Protein AF-A0AAJ0DPK0-F1 (afdb_monomer)

Foldseek 3Di:
DDDAADELEPQDDPDPVVCLPVCCVVCVLHAYEYDDDDLVVRLVSCVVPLVVVLPDDDPPDDDPCNVVSVVCCCSQANVDCVVRVVVSVVVSVVVNVVSPDPSHDHDPDPQVPRVDDDPPVVVVVVVVVVVVVVVVVVVVVVVVVPDD

Nearest PDB structures (foldseek):
  8y9p-assembly1_A  TM=7.693E-01  e=3.584E-02  Micromonospora sp.

Structure (mmCIF, N/CA/C/O backbone):
data_AF-A0AAJ0DPK0-F1
#
_entry.id   AF-A0AAJ0DPK0-F1
#
loop_
_atom_site.group_PDB
_atom_site.id
_atom_site.type_symbol
_atom_site.label_atom_id
_atom_site.label_alt_id
_atom_site.label_comp_id
_atom_site.label_asym_id
_atom_site.label_entity_id
_atom_site.label_seq_id
_atom_site.pdbx_PDB_ins_code
_atom_site.Cartn_x
_atom_site.Cartn_y
_atom_site.Cartn_z
_atom_site.occupancy
_atom_site.B_iso_or_equiv
_atom_site.auth_seq_id
_atom_site.auth_comp_id
_atom_site.auth_asym_id
_atom_site.auth_atom_id
_atom_site.pdbx_PDB_model_num
ATOM 1 N N . MET A 1 1 ? -10.881 -11.382 26.969 1.00 34.94 1 MET A N 1
ATOM 2 C CA . MET A 1 1 ? -9.657 -10.917 26.279 1.00 34.94 1 MET A CA 1
ATOM 3 C C . MET A 1 1 ? -10.018 -10.596 24.836 1.00 34.94 1 MET A C 1
ATOM 5 O O . MET A 1 1 ? -10.402 -11.505 24.111 1.00 34.94 1 MET A O 1
ATOM 9 N N . GLY A 1 2 ? -10.009 -9.319 24.444 1.00 45.06 2 GLY A N 1
ATOM 10 C CA . GLY A 1 2 ? -10.288 -8.911 23.062 1.00 45.06 2 GLY A CA 1
ATOM 11 C C . GLY A 1 2 ? -9.065 -9.148 22.175 1.00 45.06 2 GLY A C 1
ATOM 12 O O . GLY A 1 2 ? -7.944 -8.881 22.602 1.00 45.06 2 GLY A O 1
ATOM 13 N N . ARG A 1 3 ? -9.262 -9.683 20.966 1.00 49.16 3 ARG A N 1
ATOM 14 C CA . ARG A 1 3 ? -8.175 -9.846 19.990 1.00 49.16 3 ARG A CA 1
ATOM 15 C C . ARG A 1 3 ? -7.711 -8.460 19.508 1.00 49.16 3 ARG A C 1
ATOM 17 O O . ARG A 1 3 ? -8.562 -7.590 19.318 1.00 49.16 3 ARG A O 1
ATOM 24 N N . PRO A 1 4 ? -6.400 -8.232 19.322 1.00 50.81 4 PRO A N 1
ATOM 25 C CA . PRO A 1 4 ? -5.898 -6.946 18.851 1.00 50.81 4 PRO A CA 1
ATOM 26 C C . PRO A 1 4 ? -6.395 -6.651 17.422 1.00 50.81 4 PRO A C 1
ATOM 28 O O . PRO A 1 4 ? -6.558 -7.583 16.631 1.00 50.81 4 PRO A O 1
ATOM 31 N N . PRO A 1 5 ? -6.639 -5.374 17.074 1.00 55.91 5 PRO A N 1
ATOM 32 C CA . PRO A 1 5 ? -7.093 -4.994 15.743 1.00 55.91 5 PRO A CA 1
ATOM 33 C C . PRO A 1 5 ? -6.039 -5.269 14.673 1.00 55.91 5 PRO A C 1
ATOM 35 O O . PRO A 1 5 ? -4.833 -5.194 14.919 1.00 55.91 5 PRO A O 1
ATOM 38 N N . LEU A 1 6 ? -6.511 -5.541 13.458 1.00 54.94 6 LEU A N 1
ATOM 39 C CA . LEU A 1 6 ? -5.661 -5.746 12.297 1.00 54.94 6 LEU A CA 1
ATOM 40 C C . LEU A 1 6 ? -5.327 -4.388 11.701 1.00 54.94 6 LEU A C 1
ATOM 42 O O . LEU A 1 6 ? -6.154 -3.691 11.110 1.00 54.94 6 LEU A O 1
ATOM 46 N N . LEU A 1 7 ? -4.070 -4.005 11.882 1.00 52.59 7 LEU A N 1
ATOM 47 C CA . LEU A 1 7 ? -3.533 -2.785 11.317 1.00 52.59 7 LEU A CA 1
ATOM 48 C C . LEU A 1 7 ? -3.193 -3.004 9.837 1.00 52.59 7 LEU A C 1
ATOM 50 O O . LEU A 1 7 ? -2.117 -3.505 9.508 1.00 52.59 7 LEU A O 1
ATOM 54 N N . VAL A 1 8 ? -4.081 -2.571 8.941 1.00 50.41 8 VAL A N 1
ATOM 55 C CA . VAL A 1 8 ? -3.818 -2.519 7.495 1.00 50.41 8 VAL A CA 1
ATOM 56 C C . VAL A 1 8 ? -3.181 -1.171 7.162 1.00 50.41 8 VAL A C 1
ATOM 58 O O . VAL A 1 8 ? -3.810 -0.199 6.751 1.00 50.41 8 VAL A O 1
ATOM 61 N N . ARG A 1 9 ? -1.874 -1.077 7.397 1.00 46.81 9 ARG A N 1
ATOM 62 C CA . ARG A 1 9 ? -1.130 0.161 7.162 1.00 46.81 9 ARG A CA 1
ATOM 63 C C . ARG A 1 9 ? -0.719 0.264 5.691 1.00 46.81 9 ARG A C 1
ATOM 65 O O . ARG A 1 9 ? 0.302 -0.295 5.301 1.00 46.81 9 ARG A O 1
ATOM 72 N N . SER A 1 10 ? -1.442 1.069 4.911 1.00 45.34 10 SER A N 1
ATOM 73 C CA . SER A 1 10 ? -1.076 1.436 3.524 1.00 45.34 10 SER A CA 1
ATOM 74 C C . SER A 1 10 ? 0.305 2.107 3.422 1.00 45.34 10 SER A C 1
ATOM 76 O O . SER A 1 10 ? 0.914 2.171 2.350 1.00 45.34 10 SER A O 1
ATOM 78 N N . SER A 1 11 ? 0.808 2.616 4.553 1.00 45.06 11 SER A N 1
ATOM 79 C CA . SER A 1 11 ? 1.974 3.480 4.583 1.00 45.06 11 SER A CA 1
ATOM 80 C C . SER A 1 11 ? 3.327 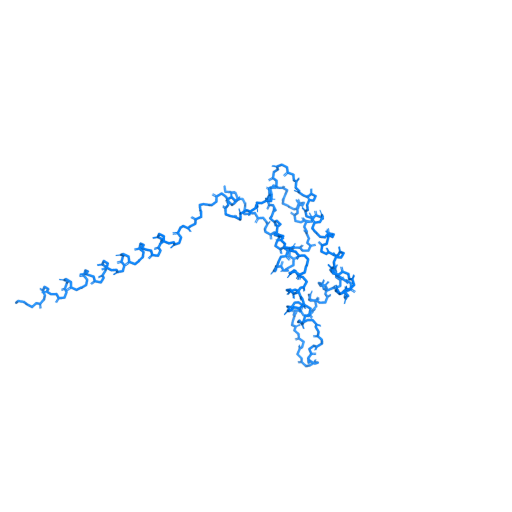2.812 4.812 1.00 45.06 11 SER A C 1
ATOM 82 O O . SER A 1 11 ? 4.253 3.536 4.501 1.00 45.06 11 SER A O 1
ATOM 84 N N . LEU A 1 12 ? 3.510 1.542 5.261 1.00 48.62 12 LEU A N 1
ATOM 85 C CA . LEU A 1 12 ? 4.863 0.891 5.313 1.00 48.62 12 LEU A CA 1
ATOM 86 C C . LEU A 1 12 ? 4.984 -0.558 5.896 1.00 48.62 12 LEU A C 1
ATOM 88 O O . LEU A 1 12 ? 6.025 -0.880 6.463 1.00 48.62 12 LEU A O 1
ATOM 92 N N . ARG A 1 13 ? 4.015 -1.488 5.788 1.00 55.34 13 ARG A N 1
ATOM 93 C CA . ARG A 1 13 ? 4.281 -2.906 6.176 1.00 55.34 13 ARG A CA 1
ATOM 94 C C . ARG A 1 13 ? 3.745 -3.936 5.179 1.00 55.34 13 ARG A C 1
ATOM 96 O O . ARG A 1 13 ? 2.571 -4.281 5.199 1.00 55.34 13 ARG A O 1
ATOM 103 N N . LEU A 1 14 ? 4.652 -4.447 4.352 1.00 61.12 14 LEU A N 1
ATOM 104 C CA . LEU A 1 14 ? 4.480 -5.649 3.528 1.00 61.12 14 LEU A CA 1
ATOM 105 C C . LEU A 1 14 ? 4.603 -6.903 4.405 1.00 61.12 14 LEU A C 1
ATOM 107 O O . LEU A 1 14 ? 5.316 -6.827 5.410 1.00 61.12 14 LEU A O 1
ATOM 111 N N . PRO A 1 15 ? 4.033 -8.071 4.050 1.00 63.72 15 PRO A N 1
ATOM 112 C CA . PRO A 1 15 ? 3.002 -8.394 3.044 1.00 63.72 15 PRO A CA 1
ATOM 113 C C . PRO A 1 15 ? 1.498 -8.308 3.442 1.00 63.72 15 PRO A C 1
ATOM 115 O O . PRO A 1 15 ? 0.686 -8.303 2.519 1.00 63.72 15 PRO A O 1
ATOM 118 N N . PRO A 1 16 ? 1.046 -8.214 4.717 1.00 66.62 16 PRO A N 1
ATOM 119 C CA . PRO A 1 16 ? -0.387 -8.346 5.035 1.00 66.62 16 PRO A CA 1
ATOM 120 C C . PRO A 1 16 ? -1.299 -7.302 4.381 1.00 66.62 16 PRO A C 1
ATOM 122 O O . PRO A 1 16 ? -2.445 -7.603 4.062 1.00 66.62 16 PRO A O 1
ATOM 125 N N . SER A 1 17 ? -0.805 -6.083 4.140 1.00 73.31 17 SER A N 1
ATOM 126 C CA . SER A 1 17 ? -1.609 -5.026 3.517 1.00 73.31 17 SER A CA 1
ATOM 127 C C . SER A 1 17 ? -2.019 -5.324 2.072 1.00 73.31 17 SER A C 1
ATOM 129 O O . SER A 1 17 ? -2.870 -4.619 1.552 1.00 73.31 17 SER A O 1
ATOM 131 N N . LEU A 1 18 ? -1.425 -6.327 1.418 1.00 80.25 18 LEU A N 1
ATOM 132 C CA . LEU A 1 18 ? -1.802 -6.755 0.065 1.00 80.25 18 LEU A CA 1
ATOM 133 C C . LEU A 1 18 ? -3.087 -7.582 0.027 1.00 80.25 18 LEU A C 1
ATOM 135 O O . LEU A 1 18 ? -3.649 -7.776 -1.042 1.00 80.25 18 LEU A O 1
ATOM 139 N N . PHE A 1 19 ? -3.542 -8.075 1.180 1.00 84.12 19 PHE A N 1
ATOM 140 C CA . PHE A 1 19 ? -4.645 -9.027 1.262 1.00 84.12 19 PHE A CA 1
ATOM 141 C C . PHE A 1 19 ? -5.775 -8.507 2.161 1.00 84.12 19 PHE A C 1
ATOM 143 O O . PHE A 1 19 ? -6.173 -9.203 3.099 1.00 84.12 19 PHE A O 1
ATOM 150 N N . PRO A 1 20 ? -6.296 -7.283 1.938 1.00 80.88 20 PRO A N 1
ATOM 151 C CA . PRO A 1 20 ? -7.310 -6.715 2.821 1.00 80.88 20 PRO A CA 1
ATOM 152 C C . PRO A 1 20 ? -8.585 -7.567 2.837 1.00 80.88 20 PRO A C 1
ATOM 154 O O . PRO A 1 20 ? -9.143 -7.779 3.911 1.00 80.88 20 PRO A O 1
ATOM 157 N N . THR A 1 21 ? -8.981 -8.132 1.693 1.00 84.31 21 THR A N 1
ATOM 158 C CA .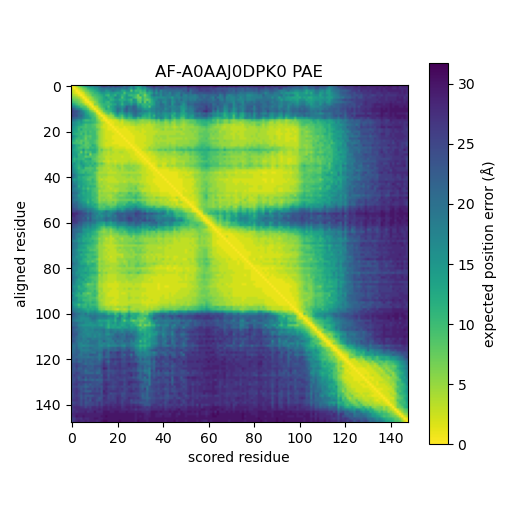 THR A 1 21 ? -10.138 -9.030 1.576 1.00 84.31 21 THR A CA 1
ATOM 159 C C . THR A 1 21 ? -9.941 -10.336 2.347 1.00 84.31 21 THR A C 1
ATOM 161 O O . THR A 1 21 ? -10.732 -10.647 3.236 1.00 84.31 21 THR A O 1
ATOM 164 N N . ALA A 1 22 ? -8.836 -11.050 2.118 1.00 84.94 22 ALA A N 1
ATOM 165 C CA . ALA A 1 22 ? -8.574 -12.304 2.831 1.00 84.94 22 ALA A CA 1
ATOM 166 C C . ALA A 1 22 ? -8.442 -12.095 4.353 1.00 84.94 22 ALA A C 1
ATOM 168 O O . ALA A 1 22 ? -8.905 -12.915 5.144 1.00 84.94 22 ALA A O 1
ATOM 169 N N . LEU A 1 23 ? -7.851 -10.975 4.791 1.00 83.56 23 LEU A N 1
ATOM 170 C CA . LEU A 1 23 ? -7.774 -10.624 6.214 1.00 83.56 23 LEU A CA 1
ATOM 171 C C . LEU A 1 23 ? -9.146 -10.273 6.799 1.00 83.56 23 LEU A C 1
ATOM 173 O O . LEU A 1 23 ? -9.444 -10.648 7.933 1.00 83.56 23 LEU A O 1
ATOM 177 N N . ALA A 1 24 ? -9.982 -9.566 6.042 1.00 82.94 24 ALA A N 1
ATOM 178 C CA . ALA A 1 24 ? -11.347 -9.240 6.431 1.00 82.94 24 ALA A CA 1
ATOM 179 C C . ALA A 1 24 ? -12.216 -10.492 6.620 1.00 82.94 24 ALA A C 1
ATOM 181 O O . ALA A 1 24 ? -13.042 -10.509 7.535 1.00 82.94 24 ALA A O 1
ATOM 182 N N . GLU A 1 25 ? -12.037 -11.507 5.776 1.00 84.00 25 GLU A N 1
ATOM 183 C CA . GLU A 1 25 ? -12.741 -12.791 5.852 1.00 84.00 25 GLU A CA 1
ATOM 184 C C . GLU A 1 25 ? -12.222 -13.664 6.997 1.00 84.00 25 GLU A C 1
ATOM 186 O O . GLU A 1 25 ? -13.011 -14.178 7.788 1.00 84.00 25 GLU A O 1
ATOM 191 N N . ALA A 1 26 ? -10.898 -13.783 7.140 1.00 85.56 26 ALA A N 1
ATOM 192 C CA . ALA A 1 26 ? -10.280 -14.580 8.200 1.00 85.56 26 ALA A CA 1
ATOM 193 C C . ALA A 1 26 ? -10.569 -14.026 9.608 1.00 85.56 26 ALA A C 1
ATOM 195 O O . ALA A 1 26 ? -10.571 -14.769 10.594 1.00 85.56 26 ALA A O 1
ATOM 196 N N . TYR A 1 27 ? -10.818 -12.718 9.714 1.00 83.00 27 TYR A N 1
ATOM 197 C CA . TYR A 1 27 ? -11.017 -12.022 10.980 1.00 83.00 27 TYR A CA 1
ATOM 198 C C . TYR A 1 27 ? -12.251 -11.104 10.939 1.00 83.00 27 TYR A C 1
ATOM 200 O O . TYR A 1 27 ? -12.126 -9.875 10.974 1.00 83.00 27 TYR A O 1
ATOM 208 N N . PRO A 1 28 ? -13.468 -11.679 10.920 1.00 80.00 28 PRO A N 1
ATOM 209 C CA . PRO A 1 28 ? -14.697 -10.950 10.616 1.00 80.00 28 PRO A CA 1
ATOM 210 C C . PRO A 1 28 ? -15.023 -9.839 11.623 1.00 80.00 28 PRO A C 1
ATOM 212 O O . PRO A 1 28 ? -15.537 -8.786 11.242 1.00 80.00 28 PRO A O 1
ATOM 215 N N . THR A 1 29 ? -14.689 -10.053 12.895 1.00 73.19 29 THR A N 1
ATOM 216 C CA . THR A 1 29 ? -14.969 -9.135 14.009 1.00 73.19 29 THR A CA 1
ATOM 217 C C . THR A 1 29 ? -13.826 -8.170 14.301 1.00 73.19 29 THR A C 1
ATOM 219 O O . THR A 1 29 ? -13.962 -7.297 15.159 1.00 73.19 29 THR A O 1
ATOM 222 N N . THR A 1 30 ? -12.692 -8.321 13.617 1.00 75.81 30 THR A N 1
ATOM 223 C CA . THR A 1 30 ? -11.510 -7.531 13.921 1.00 75.81 30 THR A CA 1
ATOM 224 C C . THR A 1 30 ? -11.595 -6.166 13.241 1.00 75.81 30 THR A C 1
ATOM 226 O O . THR A 1 30 ? -11.821 -6.089 12.031 1.00 75.81 30 THR A O 1
ATOM 229 N N . PRO A 1 31 ? -11.386 -5.068 13.984 1.00 70.94 31 PRO A N 1
ATOM 230 C CA . PRO A 1 31 ? -11.415 -3.745 13.389 1.00 70.94 31 PRO A CA 1
ATOM 231 C C . PRO A 1 31 ? -10.244 -3.524 12.415 1.00 70.94 31 PRO A C 1
ATOM 233 O O . PRO A 1 31 ? -9.116 -3.942 12.694 1.00 70.94 31 PRO A O 1
ATOM 236 N N . ILE A 1 32 ? -10.512 -2.838 11.300 1.00 74.06 32 ILE A N 1
ATOM 237 C CA . ILE A 1 32 ? -9.528 -2.498 10.261 1.00 74.06 32 ILE A CA 1
ATOM 238 C C . ILE A 1 32 ? -9.187 -1.013 10.367 1.00 74.06 32 ILE A C 1
ATOM 240 O O . ILE A 1 32 ? -10.073 -0.163 10.399 1.00 74.06 32 ILE A O 1
ATOM 244 N N . ILE A 1 33 ? -7.894 -0.695 10.381 1.00 73.56 33 ILE A N 1
ATOM 245 C CA . ILE A 1 33 ? -7.412 0.689 10.323 1.00 73.56 33 ILE A CA 1
ATOM 246 C C . ILE A 1 33 ? -6.852 0.949 8.931 1.00 73.56 33 ILE A C 1
ATOM 248 O O . ILE A 1 33 ? -5.904 0.281 8.534 1.00 73.56 33 ILE A O 1
ATOM 252 N N . LEU A 1 34 ? -7.392 1.952 8.240 1.00 75.56 34 LEU A N 1
ATOM 253 C CA . LEU A 1 34 ? -6.877 2.486 6.982 1.00 75.56 34 LEU A CA 1
ATOM 254 C C . LEU A 1 34 ? -6.202 3.824 7.268 1.00 75.56 34 LEU A C 1
ATOM 256 O O . LEU A 1 34 ? -6.850 4.781 7.684 1.00 75.56 34 LEU A O 1
ATOM 260 N N . THR A 1 35 ? -4.895 3.900 7.033 1.00 74.44 35 THR A N 1
ATOM 261 C CA . THR A 1 35 ? -4.173 5.176 7.057 1.00 74.44 35 THR A CA 1
ATOM 262 C C . THR A 1 35 ? -4.256 5.837 5.690 1.00 74.44 35 THR A C 1
ATOM 264 O O . THR A 1 35 ? -3.903 5.205 4.697 1.00 74.44 35 THR A O 1
ATOM 267 N N . THR A 1 36 ? -4.656 7.102 5.625 1.00 78.06 36 THR A N 1
ATOM 268 C CA . THR A 1 36 ? -4.747 7.852 4.366 1.00 78.06 36 THR A CA 1
ATOM 269 C C . THR A 1 36 ? -3.731 8.990 4.326 1.00 78.06 36 THR A C 1
ATOM 271 O O . THR A 1 36 ? -3.421 9.596 5.349 1.00 78.06 36 THR A O 1
ATOM 274 N N . ARG A 1 37 ? -3.223 9.291 3.132 1.00 81.81 37 ARG A N 1
ATOM 275 C CA . ARG A 1 37 ? -2.438 10.490 2.791 1.00 81.81 37 ARG A CA 1
ATOM 276 C C . ARG A 1 37 ? -2.720 10.845 1.327 1.00 81.81 37 ARG A C 1
ATOM 278 O O . ARG A 1 37 ? -3.346 10.039 0.642 1.00 81.81 37 ARG A O 1
ATOM 285 N N . SER A 1 38 ? -2.296 12.017 0.853 1.00 87.31 38 SER A N 1
ATOM 286 C CA . SER A 1 38 ? -2.428 12.358 -0.572 1.00 87.31 38 SER A CA 1
ATOM 287 C C . SER A 1 38 ? -1.636 11.383 -1.448 1.00 87.31 38 SER A C 1
ATOM 289 O O . SER A 1 38 ? -0.635 10.811 -0.995 1.00 87.31 38 SER A O 1
ATOM 291 N N . PHE A 1 39 ? -2.078 11.206 -2.697 1.00 87.88 39 PHE A N 1
ATOM 292 C CA . PHE A 1 39 ? -1.361 10.382 -3.669 1.00 87.88 39 PHE A CA 1
ATOM 293 C C . PHE A 1 39 ? 0.080 10.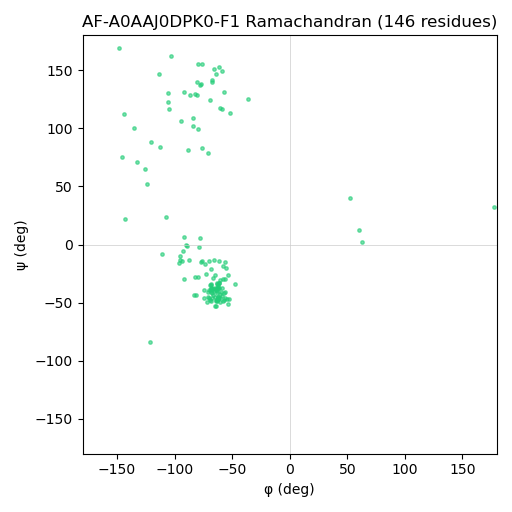870 -3.839 1.00 87.88 39 PHE A C 1
ATOM 295 O O . PHE A 1 39 ? 0.992 10.067 -3.707 1.00 87.88 39 PHE A O 1
ATOM 302 N N . ASP A 1 40 ? 0.304 12.177 -3.988 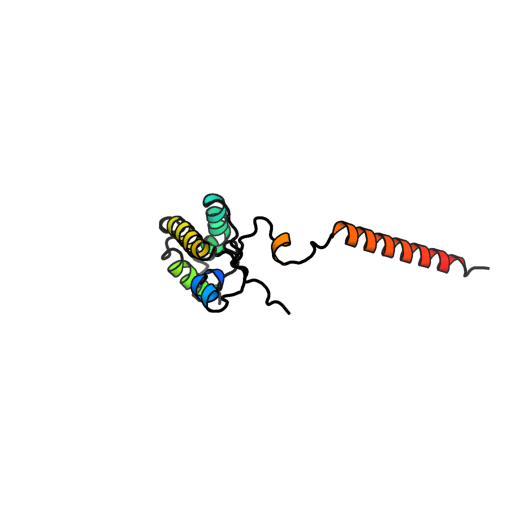1.00 89.75 40 ASP A N 1
ATOM 303 C CA . ASP A 1 40 ? 1.646 12.735 -4.205 1.00 89.75 40 ASP A CA 1
ATOM 304 C C . ASP A 1 40 ? 2.607 12.438 -3.050 1.00 89.75 40 ASP A C 1
ATOM 306 O O . ASP A 1 40 ? 3.725 11.963 -3.257 1.00 89.75 40 ASP A O 1
ATOM 310 N N . SER A 1 41 ? 2.148 12.637 -1.807 1.00 87.62 41 SER A N 1
ATOM 311 C CA . SER A 1 41 ? 2.929 12.297 -0.612 1.00 87.62 41 SER A CA 1
ATOM 312 C C . SER A 1 41 ? 3.208 10.795 -0.543 1.00 87.62 41 SER A C 1
ATOM 314 O O . SER A 1 41 ? 4.277 10.361 -0.101 1.00 87.62 41 SER A O 1
ATOM 316 N N . TRP A 1 42 ? 2.254 9.977 -0.996 1.00 88.56 42 TRP A N 1
ATOM 317 C CA . TRP A 1 42 ? 2.447 8.542 -1.079 1.00 88.56 42 TRP A CA 1
ATOM 318 C C . TRP A 1 42 ? 3.438 8.129 -2.155 1.00 88.56 42 TRP A C 1
ATOM 320 O O . TRP A 1 42 ? 4.325 7.329 -1.855 1.00 88.56 42 TRP A O 1
ATOM 330 N N . ALA A 1 43 ? 3.319 8.693 -3.347 1.00 88.06 43 ALA A N 1
ATOM 331 C CA . ALA A 1 43 ? 4.132 8.370 -4.498 1.00 88.06 43 ALA A CA 1
ATOM 332 C C . ALA A 1 43 ? 5.580 8.802 -4.283 1.00 88.06 43 ALA A C 1
ATOM 334 O O . ALA A 1 43 ? 6.474 7.984 -4.465 1.00 88.06 43 ALA A O 1
ATOM 335 N N . SER A 1 44 ? 5.818 10.020 -3.782 1.00 89.25 44 SER A N 1
ATOM 336 C CA . SER A 1 44 ? 7.159 10.480 -3.388 1.00 89.25 44 SER A CA 1
ATOM 337 C C . SER A 1 44 ? 7.811 9.508 -2.399 1.00 89.25 44 SER A C 1
ATOM 339 O O . SER A 1 44 ? 8.875 8.965 -2.671 1.00 89.25 44 SER A O 1
ATOM 341 N N . SER A 1 45 ? 7.111 9.156 -1.319 1.00 86.62 45 SER A N 1
ATOM 342 C CA . SER A 1 45 ? 7.618 8.199 -0.329 1.00 86.62 45 SER A CA 1
ATOM 343 C C . SER A 1 45 ? 7.891 6.802 -0.909 1.00 86.62 45 SER A C 1
ATOM 345 O O . SER A 1 45 ? 8.794 6.116 -0.428 1.00 86.62 45 SER A O 1
ATOM 347 N N . LYS A 1 46 ? 7.118 6.342 -1.902 1.00 85.38 46 LYS A N 1
ATOM 348 C CA . LYS A 1 46 ? 7.344 5.051 -2.576 1.00 85.38 46 LYS A CA 1
ATOM 349 C C . LYS A 1 46 ? 8.540 5.107 -3.523 1.00 85.38 46 LYS A C 1
ATOM 351 O O . LYS A 1 46 ? 9.315 4.149 -3.529 1.00 85.38 46 LYS A O 1
ATOM 356 N N . ARG A 1 47 ? 8.710 6.218 -4.248 1.00 86.81 47 ARG A N 1
ATOM 357 C CA . ARG A 1 47 ? 9.873 6.489 -5.104 1.00 86.81 47 ARG A CA 1
ATOM 358 C C . ARG A 1 47 ? 11.162 6.446 -4.301 1.00 86.81 47 ARG A C 1
ATOM 360 O O . ARG A 1 47 ? 12.039 5.662 -4.642 1.00 86.81 47 ARG A O 1
ATOM 367 N N . ASP A 1 48 ? 11.197 7.135 -3.165 1.00 83.94 48 ASP A N 1
ATOM 368 C CA . ASP A 1 48 ? 12.387 7.236 -2.309 1.00 83.94 48 ASP A CA 1
ATOM 369 C C . ASP A 1 48 ? 12.756 5.936 -1.579 1.00 83.94 48 ASP A C 1
ATOM 371 O O . ASP A 1 48 ? 13.842 5.820 -1.016 1.00 83.94 48 ASP A O 1
ATOM 375 N N . THR A 1 49 ? 11.853 4.951 -1.541 1.00 80.50 49 THR A N 1
ATOM 376 C CA . THR A 1 49 ? 12.057 3.721 -0.766 1.00 80.50 49 THR A CA 1
ATOM 377 C C . THR A 1 49 ? 12.001 2.479 -1.642 1.00 80.50 49 THR A C 1
ATOM 379 O O . THR A 1 49 ? 13.034 1.958 -2.045 1.00 80.50 49 THR A O 1
ATOM 382 N N . LEU A 1 50 ? 10.799 1.977 -1.918 1.00 77.50 50 LEU A N 1
ATOM 383 C CA . LEU A 1 50 ? 10.578 0.672 -2.540 1.00 77.50 50 LEU A CA 1
ATOM 384 C C . LEU A 1 50 ? 10.987 0.666 -4.010 1.00 77.50 50 LEU A C 1
ATOM 386 O O . LEU A 1 50 ? 11.624 -0.281 -4.454 1.00 77.50 50 LEU A O 1
ATOM 390 N N . ILE A 1 51 ? 10.674 1.738 -4.737 1.00 80.44 51 ILE A N 1
ATOM 391 C CA . ILE A 1 51 ? 11.005 1.834 -6.159 1.00 80.44 51 ILE A CA 1
ATOM 392 C C . ILE A 1 51 ? 12.505 2.025 -6.325 1.00 80.44 51 ILE A C 1
ATOM 394 O O . ILE A 1 51 ? 13.126 1.251 -7.044 1.00 80.44 51 ILE A O 1
ATOM 398 N N . HIS A 1 52 ? 13.103 2.971 -5.593 1.00 76.62 52 HIS A N 1
ATOM 399 C CA . HIS A 1 52 ? 14.551 3.155 -5.592 1.00 76.62 52 HIS A CA 1
ATOM 400 C C . HIS A 1 52 ? 15.302 1.875 -5.196 1.00 76.62 52 HIS A C 1
ATOM 402 O O . HIS A 1 52 ? 16.289 1.518 -5.829 1.00 76.62 52 HIS A O 1
ATOM 408 N N . ALA A 1 53 ? 14.811 1.135 -4.197 1.00 71.25 53 ALA A N 1
ATOM 409 C CA . ALA A 1 53 ? 15.434 -0.113 -3.763 1.00 71.25 53 ALA A CA 1
ATOM 410 C C . ALA A 1 53 ? 15.346 -1.258 -4.788 1.00 71.25 53 ALA A C 1
ATOM 412 O O . ALA A 1 53 ? 16.144 -2.192 -4.670 1.00 71.25 53 ALA A O 1
ATOM 413 N N . HIS A 1 54 ? 14.394 -1.197 -5.726 1.00 72.12 54 HIS A N 1
ATOM 414 C CA . HIS A 1 54 ? 14.156 -2.183 -6.785 1.00 72.12 54 HIS A CA 1
ATOM 415 C C . HIS A 1 54 ? 14.837 -1.825 -8.117 1.00 72.12 54 HIS A C 1
ATOM 417 O O . HIS A 1 54 ? 14.946 -2.678 -8.993 1.00 72.12 54 HIS A O 1
ATOM 423 N N . LEU A 1 55 ? 15.327 -0.590 -8.276 1.00 69.00 55 LEU A N 1
ATOM 424 C CA . LEU A 1 55 ? 16.198 -0.236 -9.398 1.00 69.00 55 LEU A CA 1
ATOM 425 C C . LEU A 1 55 ? 17.465 -1.110 -9.379 1.00 69.00 55 LEU A C 1
ATOM 427 O O . LEU A 1 55 ? 17.890 -1.531 -8.297 1.00 69.00 55 LEU A O 1
ATOM 431 N N . PRO A 1 56 ? 18.049 -1.408 -10.558 1.00 60.59 56 PRO A N 1
ATOM 432 C CA . PRO A 1 56 ? 19.106 -2.400 -10.699 1.00 60.59 56 PRO A CA 1
ATOM 433 C C . PRO A 1 56 ? 20.236 -2.135 -9.709 1.00 60.59 56 PRO A C 1
ATOM 435 O O . PRO A 1 56 ? 20.935 -1.123 -9.767 1.00 60.59 56 PRO A O 1
ATOM 438 N N . ARG A 1 57 ? 20.373 -3.064 -8.763 1.00 60.91 57 ARG A N 1
ATOM 439 C CA . ARG A 1 57 ? 21.532 -3.139 -7.887 1.00 60.91 57 ARG A CA 1
ATOM 440 C C . ARG A 1 57 ? 22.661 -3.811 -8.647 1.00 60.91 57 ARG A C 1
ATOM 442 O O . ARG A 1 57 ? 22.422 -4.593 -9.563 1.00 60.91 57 ARG A O 1
ATOM 449 N N . ASP A 1 58 ? 23.870 -3.499 -8.207 1.00 60.41 58 ASP A N 1
ATOM 450 C CA . ASP A 1 58 ? 25.090 -4.218 -8.546 1.00 60.41 58 ASP A CA 1
ATOM 451 C C . ASP A 1 58 ? 24.818 -5.733 -8.657 1.00 60.41 58 ASP A C 1
ATOM 453 O O . ASP A 1 58 ? 24.264 -6.345 -7.736 1.00 60.41 58 ASP A O 1
ATOM 457 N N . GLU A 1 59 ? 25.178 -6.311 -9.802 1.00 60.59 59 GLU A N 1
ATOM 458 C CA . GLU A 1 59 ? 24.890 -7.687 -10.237 1.00 60.59 59 GLU A CA 1
ATOM 459 C C . GLU A 1 59 ? 25.333 -8.726 -9.192 1.00 60.59 59 GLU A C 1
ATOM 461 O O . GLU A 1 59 ? 24.770 -9.819 -9.073 1.00 60.59 59 GLU A O 1
ATOM 466 N N . PHE A 1 60 ? 26.326 -8.342 -8.388 1.00 60.28 60 PHE A N 1
ATOM 467 C CA . PHE A 1 60 ? 26.970 -9.149 -7.361 1.00 60.28 60 PHE A CA 1
ATOM 468 C C . PHE A 1 60 ? 26.303 -9.059 -5.977 1.00 60.28 60 PHE A C 1
ATOM 470 O O . PHE A 1 60 ? 26.732 -9.737 -5.042 1.00 60.28 60 PHE A O 1
ATOM 477 N N . ARG A 1 61 ? 25.241 -8.256 -5.807 1.00 61.41 61 ARG A N 1
ATOM 478 C CA . ARG A 1 61 ? 24.535 -8.057 -4.525 1.00 61.41 61 ARG A CA 1
ATOM 479 C C . ARG A 1 61 ? 23.035 -8.328 -4.632 1.00 61.41 61 ARG A C 1
ATOM 481 O O . ARG A 1 61 ? 22.201 -7.450 -4.393 1.00 61.41 61 ARG A O 1
ATOM 488 N N . LYS A 1 62 ? 22.688 -9.588 -4.902 1.00 64.62 62 LYS A N 1
ATOM 489 C CA . LYS A 1 62 ? 21.304 -10.078 -4.813 1.00 64.62 62 LYS A CA 1
ATOM 490 C C . LYS A 1 62 ? 20.839 -10.125 -3.361 1.00 64.62 62 LYS A C 1
ATOM 492 O O . LYS A 1 62 ? 21.479 -10.730 -2.501 1.00 64.62 62 LYS A O 1
ATOM 497 N N . SER A 1 63 ? 19.727 -9.455 -3.070 1.00 70.50 63 SER A N 1
ATOM 498 C CA . SER A 1 63 ? 19.120 -9.485 -1.740 1.00 70.50 63 SER A CA 1
ATOM 499 C C . SER A 1 63 ? 18.291 -10.761 -1.581 1.00 70.50 63 SER A C 1
ATOM 501 O O . SER A 1 63 ? 17.517 -11.079 -2.480 1.00 70.50 63 SER A O 1
ATOM 503 N N . PRO A 1 64 ? 18.308 -11.433 -0.416 1.00 74.81 64 PRO A N 1
ATOM 504 C CA . PRO A 1 64 ? 17.355 -12.509 -0.126 1.00 74.81 64 PRO A CA 1
ATOM 505 C C . PRO A 1 64 ? 15.878 -12.088 -0.262 1.00 74.81 64 PRO A C 1
ATOM 507 O O . PRO A 1 64 ? 15.005 -12.932 -0.432 1.00 74.81 6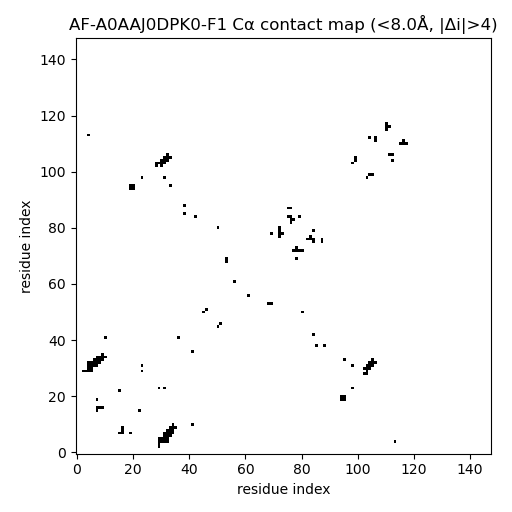4 PRO A O 1
ATOM 510 N N . MET A 1 65 ? 15.591 -10.781 -0.208 1.00 75.19 65 MET A N 1
ATOM 511 C CA . MET A 1 65 ? 14.248 -10.209 -0.349 1.00 75.19 65 MET A CA 1
ATOM 512 C C . MET A 1 65 ? 13.861 -9.869 -1.795 1.00 75.19 65 MET A C 1
ATOM 514 O O . MET A 1 65 ? 12.753 -9.385 -2.020 1.00 75.19 65 MET A O 1
ATOM 518 N N . GLU A 1 66 ? 14.740 -10.107 -2.771 1.00 78.44 66 GLU A N 1
ATOM 519 C CA . GLU A 1 66 ? 14.532 -9.744 -4.178 1.00 78.44 66 GLU A CA 1
ATOM 520 C C . GLU A 1 66 ? 13.276 -10.400 -4.762 1.00 78.44 66 GLU A C 1
ATOM 522 O O . GLU A 1 66 ? 12.450 -9.718 -5.360 1.00 78.44 66 GLU A O 1
ATOM 527 N N . GLY A 1 67 ? 13.053 -11.690 -4.490 1.00 80.62 67 GLY A N 1
ATOM 528 C CA . GLY A 1 67 ? 11.847 -12.389 -4.946 1.00 80.62 67 GLY A CA 1
ATOM 529 C C . GLY A 1 67 ? 10.551 -11.759 -4.420 1.00 80.62 67 GLY A C 1
ATOM 530 O O . GLY A 1 67 ? 9.596 -11.586 -5.176 1.00 80.62 67 GLY A O 1
ATOM 531 N N . LEU A 1 68 ? 10.528 -11.345 -3.146 1.00 79.69 68 LEU A N 1
ATOM 532 C CA . LEU A 1 68 ? 9.366 -10.661 -2.573 1.00 79.69 68 LEU A CA 1
ATOM 533 C C . LEU A 1 68 ? 9.197 -9.253 -3.154 1.00 79.69 68 LEU A C 1
ATOM 535 O O . LEU A 1 68 ? 8.070 -8.835 -3.405 1.00 79.69 68 LEU A O 1
ATOM 539 N N . ALA A 1 69 ? 10.294 -8.525 -3.367 1.00 79.31 69 ALA A N 1
ATOM 540 C CA . ALA A 1 69 ? 10.255 -7.203 -3.980 1.00 79.31 69 ALA A CA 1
ATOM 541 C C . ALA A 1 69 ? 9.703 -7.276 -5.412 1.00 79.31 69 ALA A C 1
ATOM 543 O O . ALA A 1 69 ? 8.785 -6.531 -5.745 1.00 79.31 69 ALA A O 1
ATOM 544 N N . ASN A 1 70 ? 10.177 -8.227 -6.219 1.00 83.31 70 ASN A N 1
ATOM 545 C CA . ASN A 1 70 ? 9.716 -8.436 -7.592 1.00 83.31 70 ASN A CA 1
ATOM 546 C C . ASN A 1 70 ? 8.228 -8.804 -7.630 1.00 83.31 70 ASN A C 1
ATOM 548 O O . ASN A 1 70 ? 7.455 -8.201 -8.373 1.00 83.31 70 ASN A O 1
ATOM 552 N N . ALA A 1 71 ? 7.800 -9.738 -6.774 1.00 84.31 71 ALA A N 1
ATOM 553 C CA . ALA A 1 71 ? 6.392 -10.106 -6.664 1.00 84.31 71 ALA A CA 1
ATOM 554 C C . ALA A 1 71 ? 5.522 -8.912 -6.239 1.00 84.31 71 ALA A C 1
ATOM 556 O O . ALA A 1 71 ? 4.458 -8.683 -6.807 1.00 84.31 71 ALA A O 1
ATOM 557 N N . TYR A 1 72 ? 5.983 -8.114 -5.275 1.00 83.31 72 TYR A N 1
ATOM 558 C CA . TYR A 1 72 ? 5.271 -6.922 -4.826 1.00 83.31 72 TYR A CA 1
ATOM 559 C C . TYR A 1 72 ? 5.114 -5.880 -5.944 1.00 83.31 72 TYR A C 1
ATOM 561 O O . TYR A 1 72 ? 4.014 -5.361 -6.136 1.00 83.31 72 TYR A O 1
ATOM 569 N N . HIS A 1 73 ? 6.178 -5.611 -6.705 1.00 85.44 73 HIS A N 1
ATOM 570 C CA . HIS A 1 73 ? 6.149 -4.691 -7.846 1.00 85.44 73 HIS A CA 1
ATOM 571 C C . HIS A 1 73 ? 5.197 -5.161 -8.949 1.00 85.44 73 HIS A C 1
ATOM 573 O O . HIS A 1 73 ? 4.382 -4.376 -9.439 1.00 85.44 73 HIS A O 1
ATOM 579 N N . SER A 1 74 ? 5.249 -6.448 -9.290 1.00 87.19 74 SER A N 1
ATOM 580 C CA . SER A 1 74 ? 4.358 -7.045 -10.283 1.00 87.19 74 SER A CA 1
ATOM 581 C C . SER A 1 74 ? 2.892 -6.978 -9.842 1.00 87.19 74 SER A C 1
ATOM 583 O O . SER A 1 74 ? 2.046 -6.504 -10.592 1.00 87.19 74 SER A O 1
ATOM 585 N N . VAL A 1 75 ? 2.580 -7.359 -8.600 1.00 86.69 75 VAL A N 1
ATOM 586 C CA . VAL A 1 75 ? 1.192 -7.390 -8.103 1.00 86.69 75 VAL A CA 1
ATOM 587 C C . VAL A 1 75 ? 0.593 -5.991 -7.960 1.00 86.69 75 VAL A C 1
ATOM 589 O O . VAL A 1 75 ? -0.601 -5.795 -8.202 1.00 86.69 75 VAL A O 1
ATOM 592 N N . CYS A 1 76 ? 1.392 -5.011 -7.536 1.00 85.50 76 CYS A N 1
ATOM 593 C CA . CYS A 1 76 ? 0.860 -3.6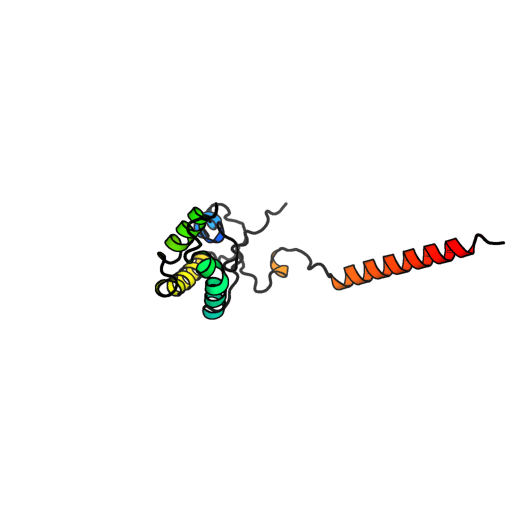90 -7.228 1.00 85.50 76 CYS A CA 1
ATOM 594 C C . CYS A 1 76 ? 0.712 -2.816 -8.470 1.00 85.50 76 CYS A C 1
ATOM 596 O O . CYS A 1 76 ? -0.300 -2.147 -8.614 1.00 85.50 76 CYS A O 1
ATOM 598 N N . TRP A 1 77 ? 1.686 -2.803 -9.373 1.00 87.81 77 TRP A N 1
ATOM 599 C CA . TRP A 1 77 ? 1.683 -1.862 -10.498 1.00 87.81 77 TRP A CA 1
ATOM 600 C C . TRP A 1 77 ? 2.219 -2.476 -11.789 1.00 87.81 77 TRP A C 1
ATOM 602 O O . TRP A 1 77 ? 2.654 -1.748 -12.674 1.00 87.81 77 TRP A O 1
ATOM 612 N N . ASP A 1 78 ? 2.191 -3.805 -11.910 1.00 89.25 78 ASP A N 1
ATOM 613 C CA . ASP A 1 78 ? 2.639 -4.526 -13.107 1.00 89.25 78 ASP A CA 1
ATOM 614 C C . ASP A 1 78 ? 4.053 -4.115 -13.550 1.00 89.25 78 ASP A C 1
ATOM 616 O O . ASP A 1 78 ? 4.343 -3.901 -14.722 1.00 89.25 78 ASP A O 1
ATOM 620 N N . ASN A 1 79 ? 4.938 -3.926 -12.565 1.00 87.19 79 ASN A N 1
ATOM 621 C CA . ASN A 1 79 ? 6.314 -3.448 -12.740 1.00 87.19 79 ASN A CA 1
ATOM 622 C C . ASN A 1 79 ? 6.471 -2.023 -13.316 1.00 87.19 79 ASN A C 1
ATOM 624 O O . ASN A 1 79 ? 7.598 -1.548 -13.422 1.00 87.19 79 ASN A O 1
ATOM 628 N N . ASP A 1 80 ? 5.380 -1.298 -13.576 1.00 87.81 80 ASP A N 1
ATOM 629 C CA . ASP A 1 80 ? 5.383 0.097 -14.026 1.00 87.81 80 ASP A CA 1
ATOM 630 C C . ASP A 1 80 ? 4.632 1.007 -13.039 1.00 87.81 80 ASP A C 1
ATOM 632 O O . ASP A 1 80 ? 3.425 1.246 -13.134 1.00 87.81 80 ASP A O 1
ATOM 636 N N . PHE A 1 81 ? 5.367 1.514 -12.047 1.00 89.12 81 PHE A N 1
ATOM 637 C CA . PHE A 1 81 ? 4.790 2.383 -11.024 1.00 89.12 81 PHE A CA 1
ATOM 638 C C . PHE A 1 81 ? 4.305 3.722 -11.582 1.00 89.12 81 PHE A C 1
ATOM 640 O O . PHE A 1 81 ? 3.274 4.221 -11.138 1.00 89.12 81 PHE A O 1
ATOM 647 N N . GLU A 1 82 ? 5.032 4.314 -12.526 1.00 89.81 82 GLU A N 1
ATOM 648 C CA . GLU A 1 82 ? 4.686 5.639 -13.044 1.00 89.81 82 GLU A CA 1
ATOM 649 C C . GLU A 1 82 ? 3.384 5.591 -13.845 1.00 89.81 82 GLU A C 1
ATOM 651 O O . GLU A 1 82 ? 2.574 6.512 -13.765 1.00 89.81 82 GLU A O 1
ATOM 656 N N . LYS A 1 83 ? 3.137 4.481 -14.545 1.00 91.94 83 LYS A N 1
ATOM 657 C CA . LYS A 1 83 ? 1.895 4.263 -15.284 1.00 91.94 83 LYS A CA 1
ATOM 658 C C . LYS A 1 83 ? 0.740 3.785 -14.405 1.00 91.94 83 LYS A C 1
ATOM 660 O O . LYS A 1 83 ? -0.384 4.252 -14.569 1.00 91.94 83 LYS A O 1
ATOM 665 N N . ASN A 1 84 ? 0.990 2.842 -13.493 1.00 91.81 84 ASN A N 1
ATOM 666 C CA . ASN A 1 84 ? -0.077 2.101 -12.806 1.00 91.81 84 ASN A CA 1
ATOM 667 C C . ASN A 1 84 ? -0.211 2.430 -11.310 1.00 91.81 84 ASN A C 1
ATOM 669 O O . ASN A 1 84 ? -1.158 1.981 -10.659 1.00 91.81 84 ASN A O 1
ATOM 673 N N . GLY A 1 85 ? 0.715 3.200 -10.734 1.00 88.69 85 GLY A N 1
ATOM 674 C CA . GLY A 1 85 ? 0.780 3.461 -9.295 1.00 88.69 85 GLY A CA 1
ATOM 675 C C . GLY A 1 85 ? -0.435 4.212 -8.753 1.00 88.69 85 GLY A C 1
ATOM 676 O O . GLY A 1 85 ? -0.909 3.896 -7.659 1.00 88.69 85 GLY A O 1
ATOM 677 N N . GLU A 1 86 ? -0.976 5.166 -9.515 1.00 91.31 86 GLU A N 1
ATOM 678 C CA . GLU A 1 86 ? -2.188 5.899 -9.131 1.00 91.31 86 GLU A CA 1
ATOM 679 C C . GLU A 1 86 ? -3.432 5.011 -9.177 1.00 91.31 86 GLU A C 1
ATOM 681 O O . GLU A 1 86 ? -4.174 4.937 -8.195 1.00 91.31 86 GLU A O 1
ATOM 686 N N . ALA A 1 87 ? -3.615 4.270 -10.272 1.00 91.88 87 ALA A N 1
ATOM 687 C CA . ALA A 1 87 ? -4.720 3.328 -10.415 1.00 91.88 87 ALA A CA 1
ATOM 688 C C . ALA A 1 87 ? -4.707 2.283 -9.286 1.00 91.88 87 ALA A C 1
ATOM 690 O O . ALA A 1 87 ? -5.741 1.996 -8.680 1.00 91.88 87 ALA A O 1
ATOM 691 N N . TYR A 1 88 ? -3.524 1.769 -8.932 1.00 90.00 88 TYR A N 1
ATOM 692 C CA . TYR A 1 88 ? -3.362 0.878 -7.786 1.00 90.00 88 TYR A CA 1
ATOM 693 C C . TYR A 1 88 ? -3.735 1.547 -6.463 1.00 90.00 88 TYR A C 1
ATOM 695 O O . TYR A 1 88 ? -4.456 0.959 -5.654 1.00 90.00 88 TYR A O 1
ATOM 703 N N . PHE A 1 89 ? -3.246 2.767 -6.228 1.00 88.38 89 PHE A N 1
ATOM 704 C CA . PHE A 1 89 ? -3.527 3.514 -5.008 1.00 88.38 89 PHE A CA 1
ATOM 705 C C . PHE A 1 89 ? -5.033 3.695 -4.805 1.00 88.38 89 PHE A C 1
ATOM 707 O O . PHE A 1 89 ? -5.534 3.421 -3.711 1.00 88.38 89 PHE A O 1
ATOM 714 N N . GLN A 1 90 ? -5.748 4.112 -5.851 1.00 89.38 90 GLN A N 1
ATOM 715 C CA . GLN A 1 90 ? -7.195 4.309 -5.819 1.00 89.38 90 GLN A CA 1
ATOM 716 C C . GLN A 1 90 ? -7.925 2.981 -5.579 1.00 89.38 90 GLN A C 1
ATOM 718 O O . GLN A 1 90 ? -8.647 2.865 -4.586 1.00 89.38 90 GLN A O 1
ATOM 723 N N . ARG A 1 91 ? -7.630 1.951 -6.387 1.00 89.06 91 ARG A N 1
ATOM 724 C CA . ARG A 1 91 ? -8.216 0.605 -6.261 1.00 89.06 91 ARG A CA 1
ATOM 725 C C . ARG A 1 91 ? -8.058 0.034 -4.854 1.00 89.06 91 ARG A C 1
ATOM 727 O O . ARG A 1 91 ? -9.016 -0.463 -4.273 1.00 89.06 91 ARG A O 1
ATOM 734 N N . HIS A 1 92 ? -6.859 0.126 -4.283 1.00 86.56 92 HIS A N 1
ATOM 735 C CA . HIS A 1 92 ? -6.584 -0.399 -2.947 1.00 86.56 92 HIS A CA 1
ATOM 736 C C . HIS A 1 92 ? -7.358 0.355 -1.854 1.00 86.56 92 HIS A C 1
ATOM 738 O O . HIS A 1 92 ? -7.873 -0.254 -0.917 1.00 86.56 92 HIS A O 1
ATOM 744 N N . HIS A 1 93 ? -7.474 1.683 -1.958 1.00 84.62 93 HIS A N 1
ATOM 745 C CA . HIS A 1 93 ? -8.264 2.459 -0.999 1.00 84.62 93 HIS A CA 1
ATOM 746 C C . HIS A 1 93 ? -9.756 2.153 -1.110 1.00 84.62 93 HIS A C 1
ATOM 748 O O . HIS A 1 93 ? -10.439 2.114 -0.088 1.00 84.62 93 HIS A O 1
ATOM 754 N N . 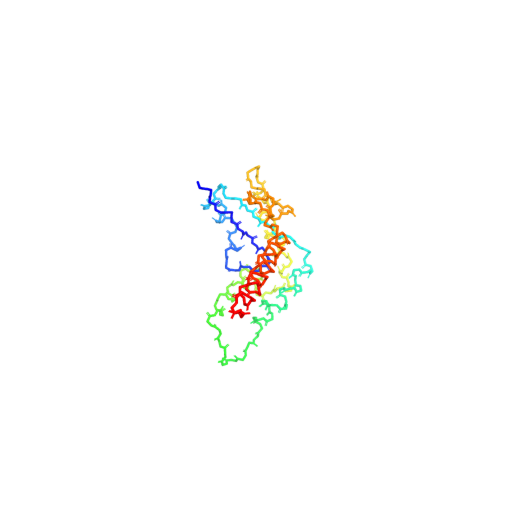GLU A 1 94 ? -10.266 1.944 -2.321 1.00 86.56 94 GLU A N 1
ATOM 755 C CA . GLU A 1 94 ? -11.651 1.538 -2.553 1.00 86.56 94 GLU A CA 1
ATOM 756 C C . GLU A 1 94 ? -11.935 0.154 -1.973 1.00 86.56 94 GLU A C 1
ATOM 758 O O . GLU A 1 94 ? -12.869 0.022 -1.184 1.00 86.56 94 GLU A O 1
ATOM 763 N N . GLU A 1 95 ? -11.080 -0.834 -2.250 1.00 84.88 95 GLU A N 1
ATOM 764 C CA . GLU A 1 95 ? -11.193 -2.191 -1.700 1.00 84.88 95 GLU A CA 1
ATOM 765 C C . GLU A 1 95 ? -11.272 -2.167 -0.166 1.00 84.88 95 GLU A C 1
ATOM 767 O O . GLU A 1 95 ? -12.167 -2.762 0.432 1.00 84.88 95 GLU A O 1
ATOM 772 N N . VAL A 1 96 ? -10.391 -1.408 0.496 1.00 82.50 96 VAL A N 1
ATOM 773 C CA . VAL A 1 96 ? -10.407 -1.309 1.962 1.00 82.50 96 VAL A CA 1
ATOM 774 C C . VAL A 1 96 ? -11.645 -0.560 2.474 1.00 82.50 96 VAL A C 1
ATOM 776 O O . VAL A 1 96 ? -12.186 -0.911 3.525 1.00 82.50 96 VAL A O 1
ATOM 779 N N . ARG A 1 97 ? -12.128 0.458 1.748 1.00 81.31 97 ARG A N 1
ATOM 780 C CA . ARG A 1 97 ? -13.321 1.238 2.130 1.00 81.31 97 ARG A CA 1
ATOM 781 C C . ARG A 1 97 ? -14.607 0.421 2.090 1.00 81.31 97 ARG A C 1
ATOM 783 O O . ARG A 1 97 ? -15.496 0.718 2.886 1.00 81.31 97 ARG A O 1
ATOM 790 N N . VAL A 1 98 ? -14.704 -0.605 1.242 1.00 82.31 98 VAL A N 1
ATOM 791 C CA . VAL A 1 98 ? -15.866 -1.516 1.211 1.00 82.31 98 VAL A CA 1
ATOM 792 C C . VAL A 1 98 ? -16.077 -2.196 2.568 1.00 82.31 98 VAL A C 1
ATOM 794 O O . VAL A 1 98 ? -17.210 -2.433 2.977 1.00 82.31 98 VAL A O 1
ATOM 797 N N . PHE A 1 99 ? -15.010 -2.419 3.341 1.00 73.88 99 PHE A N 1
ATOM 798 C CA . PHE A 1 99 ? -15.112 -3.015 4.674 1.00 73.88 99 PHE A CA 1
ATOM 799 C C . PHE A 1 99 ? -15.579 -2.047 5.772 1.00 73.88 99 PHE A C 1
ATOM 801 O O . PHE A 1 99 ? -15.620 -2.443 6.941 1.00 73.88 99 PHE A O 1
ATOM 808 N N . ARG A 1 100 ? -15.959 -0.806 5.432 1.00 67.31 100 ARG A N 1
ATOM 809 C CA . ARG A 1 100 ? -16.571 0.153 6.362 1.00 67.31 100 ARG A CA 1
ATOM 810 C C . ARG A 1 100 ? -18.000 -0.274 6.712 1.00 67.31 100 ARG A C 1
ATOM 812 O O . ARG A 1 100 ? -18.967 0.253 6.177 1.00 67.31 100 ARG A O 1
ATOM 819 N N . THR A 1 101 ? -18.126 -1.233 7.617 1.00 59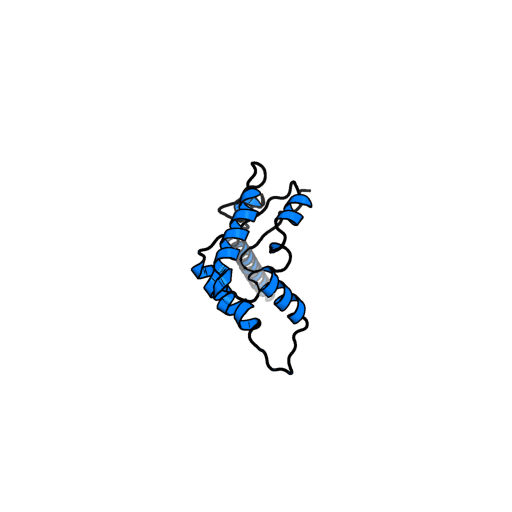.91 101 THR A N 1
ATOM 820 C CA . THR A 1 101 ? -19.402 -1.655 8.216 1.00 59.91 101 THR A CA 1
ATOM 821 C C . THR A 1 101 ? -19.528 -1.082 9.627 1.00 59.91 101 THR A C 1
ATOM 823 O O . THR A 1 101 ? -18.519 -0.705 10.226 1.00 59.91 101 THR A O 1
ATOM 826 N N . ASP A 1 102 ? -20.738 -1.036 10.192 1.00 53.19 102 ASP A N 1
ATOM 827 C CA . ASP A 1 102 ? -21.023 -0.420 11.504 1.00 53.19 102 ASP A CA 1
ATOM 828 C C . ASP A 1 102 ? -20.186 -0.987 12.680 1.00 53.19 102 ASP A C 1
ATOM 830 O O . ASP A 1 102 ? -20.054 -0.344 13.725 1.00 53.19 102 ASP A O 1
ATOM 834 N N . GLY A 1 103 ? -19.536 -2.148 12.505 1.00 52.25 103 GLY A N 1
ATOM 835 C CA . GLY A 1 103 ? -18.579 -2.735 13.457 1.00 52.25 103 GLY A CA 1
ATOM 836 C C . GLY A 1 103 ? -17.089 -2.449 13.188 1.00 52.25 103 GLY A C 1
ATOM 837 O O . GLY A 1 103 ? -16.263 -2.623 14.085 1.00 52.25 103 GLY A O 1
ATOM 838 N N . ARG A 1 104 ? -16.711 -1.991 11.987 1.00 57.53 104 ARG A N 1
ATOM 839 C CA . ARG A 1 104 ? -15.318 -1.758 11.558 1.00 57.53 104 ARG A CA 1
ATOM 840 C C . ARG A 1 104 ? -15.082 -0.266 11.358 1.00 57.53 104 ARG A C 1
ATOM 842 O O . ARG A 1 104 ? -15.208 0.274 10.262 1.00 57.53 104 ARG A O 1
ATOM 849 N N . LYS A 1 105 ? -14.776 0.428 12.453 1.00 56.03 105 LYS A N 1
ATOM 850 C CA . LYS A 1 105 ? -14.558 1.880 12.416 1.00 56.03 105 LYS A CA 1
ATOM 851 C C . LYS A 1 105 ? -13.176 2.188 11.834 1.00 56.03 105 LYS A C 1
ATOM 853 O O . LYS A 1 105 ? -12.197 1.553 12.205 1.00 56.03 105 LYS A O 1
ATOM 858 N N . PHE A 1 106 ? -13.098 3.207 10.985 1.00 55.50 106 PHE A N 1
ATOM 859 C CA . PHE A 1 106 ? -11.842 3.848 10.604 1.00 55.50 106 PHE A CA 1
ATOM 860 C C . PHE A 1 106 ? -11.640 5.051 11.523 1.00 55.50 106 PHE A C 1
ATOM 862 O O . PHE A 1 106 ? -12.380 6.026 11.407 1.00 55.50 106 PHE A O 1
ATOM 869 N N . PRO A 1 107 ? -10.728 4.995 12.499 1.00 51.94 107 PRO A N 1
ATOM 870 C CA . PRO A 1 107 ? -10.566 6.106 13.419 1.00 51.94 107 PRO A CA 1
ATOM 871 C C . PRO A 1 107 ? -9.718 7.225 12.803 1.00 51.94 107 PRO A C 1
ATOM 873 O O . PRO A 1 107 ? -8.564 7.002 12.446 1.00 51.94 107 PRO A O 1
ATOM 876 N N . ASP A 1 108 ? -10.227 8.458 12.834 1.00 47.44 108 ASP A N 1
ATOM 877 C CA . ASP A 1 108 ? -9.449 9.683 12.556 1.00 47.44 108 ASP A CA 1
ATOM 878 C C . ASP A 1 108 ? -8.285 9.890 13.546 1.00 47.44 108 ASP A C 1
ATOM 880 O O . ASP A 1 108 ? -7.389 10.708 13.333 1.00 47.44 108 ASP A O 1
ATOM 884 N N . ARG A 1 109 ? -8.284 9.158 14.670 1.00 51.22 109 ARG A N 1
ATOM 885 C CA . ARG A 1 109 ? -7.243 9.210 15.700 1.00 51.22 109 ARG A CA 1
ATOM 886 C C . ARG A 1 109 ? -6.993 7.825 16.299 1.00 51.22 109 ARG A C 1
ATOM 888 O O . ARG A 1 109 ? -7.824 7.290 17.030 1.00 51.22 109 ARG A O 1
ATOM 895 N N . PHE A 1 110 ? -5.803 7.290 16.025 1.00 49.06 110 PHE A N 1
ATOM 896 C CA . PHE A 1 110 ? -5.327 5.939 16.366 1.00 49.06 110 PHE A CA 1
ATOM 897 C C . PHE A 1 110 ? -5.572 5.522 17.828 1.00 49.06 110 PHE A C 1
ATOM 899 O O . PHE A 1 110 ? -5.845 4.359 18.110 1.00 49.06 110 PHE A O 1
ATOM 906 N N . VAL A 1 111 ? -5.512 6.472 18.767 1.00 46.66 111 VAL A N 1
ATOM 907 C CA . VAL A 1 111 ? -5.534 6.161 20.204 1.00 46.66 111 VAL A CA 1
ATOM 908 C C . VAL A 1 111 ? -6.940 5.940 20.764 1.00 46.66 111 VAL A C 1
ATOM 910 O O . VAL A 1 111 ? -7.120 5.148 21.678 1.00 46.66 111 VAL A O 1
ATOM 913 N N . ARG A 1 112 ? -7.972 6.558 20.177 1.00 46.00 112 ARG A N 1
ATOM 914 C CA . ARG A 1 112 ? -9.357 6.412 20.665 1.00 46.00 112 ARG A CA 1
ATOM 915 C C . ARG A 1 112 ? -9.986 5.065 20.278 1.00 46.00 112 ARG A C 1
ATOM 917 O O . ARG A 1 112 ? -11.031 4.700 20.800 1.00 46.00 112 ARG A O 1
ATOM 924 N N . PHE A 1 113 ? -9.358 4.345 19.351 1.00 45.62 113 PHE A N 1
ATOM 925 C CA . PHE A 1 113 ? -9.886 3.130 18.734 1.00 45.62 113 PHE A CA 1
ATOM 926 C C . PHE A 1 113 ? -9.479 1.837 19.432 1.00 45.62 113 PHE A C 1
ATOM 928 O O . PHE A 1 113 ? -10.234 0.872 19.413 1.00 45.62 113 PHE A O 1
ATOM 935 N N . LEU A 1 114 ? -8.307 1.812 20.068 1.00 54.62 114 LEU A N 1
ATOM 936 C CA . LEU A 1 114 ? -7.804 0.609 20.733 1.00 54.62 114 LEU A CA 1
ATOM 937 C C . LEU A 1 114 ? -8.455 0.358 22.101 1.00 54.62 114 LEU A C 1
ATOM 939 O O . LEU A 1 114 ? -8.106 -0.617 22.757 1.00 54.62 114 LEU A O 1
ATOM 943 N N . GLY A 1 115 ? -9.345 1.246 22.565 1.00 48.84 115 GLY A N 1
ATOM 944 C CA . GLY A 1 115 ? -9.843 1.222 23.946 1.00 48.84 115 GLY A CA 1
ATOM 945 C C . GLY A 1 115 ? -8.729 1.381 24.990 1.00 48.84 115 GLY A C 1
ATOM 946 O O . GLY A 1 115 ? -8.955 1.138 26.169 1.00 48.84 115 GLY A O 1
ATOM 947 N N . ALA A 1 116 ? -7.527 1.763 24.554 1.00 50.16 116 ALA A N 1
ATOM 948 C CA . ALA A 1 116 ? -6.366 1.963 25.395 1.00 50.16 116 ALA A CA 1
ATOM 949 C C . ALA A 1 116 ? -6.314 3.430 25.825 1.00 50.16 116 ALA A C 1
ATOM 951 O O . ALA A 1 116 ? -6.425 4.332 24.988 1.00 50.16 116 ALA A O 1
ATOM 952 N N . GLU A 1 117 ? -6.126 3.677 27.121 1.00 45.88 117 GLU A N 1
ATOM 953 C CA . GLU A 1 117 ? -5.763 5.009 27.593 1.00 45.88 117 GLU A CA 1
ATOM 954 C C . GLU A 1 117 ? -4.470 5.444 26.897 1.00 45.88 117 GLU A C 1
ATOM 956 O O . GLU A 1 117 ? -3.502 4.686 26.830 1.00 45.88 117 GLU A O 1
ATOM 961 N N . VAL A 1 118 ? -4.458 6.663 26.346 1.00 50.16 118 VAL A N 1
ATOM 962 C CA . VAL A 1 118 ? -3.238 7.274 25.806 1.00 50.16 118 VAL A CA 1
ATOM 963 C C . VAL A 1 118 ? -2.239 7.343 26.966 1.00 50.16 118 VAL A C 1
ATOM 965 O O . VAL A 1 118 ? -2.515 8.074 27.922 1.00 50.16 118 VAL A O 1
ATOM 968 N N . PRO A 1 119 ? -1.082 6.658 26.924 1.00 53.81 119 PRO A N 1
ATOM 969 C CA . PRO A 1 119 ? -0.098 6.818 27.980 1.00 53.81 119 PRO A CA 1
ATOM 970 C C . PRO A 1 119 ? 0.341 8.283 28.003 1.00 53.81 119 PRO A C 1
ATOM 972 O O . PRO A 1 119 ? 0.859 8.807 27.013 1.00 53.81 119 PRO A O 1
ATOM 975 N N . ASN A 1 120 ? 0.094 8.978 29.114 1.00 60.75 120 ASN A N 1
ATOM 976 C CA . ASN A 1 120 ? 0.531 10.358 29.275 1.00 60.75 120 ASN A CA 1
ATOM 977 C C . ASN A 1 120 ? 2.037 10.365 29.564 1.00 60.75 120 ASN A C 1
ATOM 979 O O . ASN A 1 120 ? 2.472 10.431 30.713 1.00 60.75 120 ASN A O 1
ATOM 983 N N . TYR A 1 121 ? 2.830 10.281 28.497 1.00 53.72 121 TYR A N 1
ATOM 984 C CA . TYR A 1 121 ? 4.290 10.229 28.568 1.00 53.72 121 TYR A CA 1
ATOM 985 C C . TYR A 1 121 ? 4.898 11.419 29.320 1.00 53.72 121 TYR A C 1
ATOM 987 O O . TYR A 1 121 ? 5.915 11.248 29.979 1.00 53.72 121 TYR A O 1
ATOM 995 N N . LYS A 1 122 ? 4.260 12.599 29.297 1.00 59.97 122 LYS A N 1
ATOM 996 C CA . LYS A 1 122 ? 4.734 13.763 30.063 1.00 59.97 122 LYS A CA 1
ATOM 997 C C . LYS A 1 122 ? 4.653 13.518 31.567 1.00 59.97 122 LYS A C 1
ATOM 999 O O . LYS A 1 122 ? 5.625 13.771 32.265 1.00 59.97 122 LYS A O 1
ATOM 1004 N N . LYS A 1 123 ? 3.533 12.967 32.047 1.00 61.69 123 LYS A N 1
ATOM 1005 C CA . LYS A 1 123 ? 3.379 12.605 33.465 1.00 61.69 123 LYS A CA 1
ATOM 1006 C C . LYS A 1 123 ? 4.359 11.514 33.884 1.00 61.69 123 LYS A C 1
ATOM 1008 O O . LYS A 1 123 ? 4.909 11.602 34.971 1.00 61.69 123 LYS A O 1
ATOM 1013 N N . LYS A 1 124 ? 4.598 10.521 33.019 1.00 63.69 124 LYS A N 1
ATOM 1014 C CA . LYS A 1 124 ? 5.540 9.433 33.308 1.00 63.69 124 LYS A CA 1
ATOM 1015 C C . LYS A 1 124 ? 6.975 9.948 33.457 1.00 63.69 124 LYS A C 1
ATOM 1017 O O . LYS A 1 124 ? 7.614 9.653 34.455 1.00 63.69 124 LYS A O 1
ATOM 1022 N N . VAL A 1 125 ? 7.431 10.783 32.523 1.00 67.31 125 VAL A N 1
ATOM 1023 C CA . VAL A 1 125 ? 8.771 11.393 32.578 1.00 67.31 125 VAL A CA 1
ATOM 1024 C C . VAL A 1 125 ? 8.914 12.329 33.783 1.00 67.31 125 VAL A C 1
ATOM 1026 O O . VAL A 1 125 ? 9.961 12.359 34.419 1.00 67.31 125 VAL A O 1
ATOM 1029 N N . GLU A 1 126 ? 7.871 13.086 34.134 1.00 71.12 126 GLU A N 1
ATOM 1030 C CA . GLU A 1 126 ? 7.902 13.968 35.307 1.00 71.12 126 GLU A CA 1
ATOM 1031 C C . GLU A 1 126 ? 7.914 13.182 36.630 1.00 71.12 126 GLU A C 1
ATOM 1033 O O . GLU A 1 126 ? 8.583 13.586 37.579 1.00 71.12 126 GLU A O 1
ATOM 1038 N N . GLN A 1 127 ? 7.219 12.044 36.684 1.00 70.94 127 GLN A N 1
ATOM 1039 C CA . GLN A 1 127 ? 7.243 11.137 37.828 1.00 70.94 127 GLN A CA 1
ATOM 1040 C C . GLN A 1 127 ? 8.609 10.457 37.981 1.00 70.94 127 GLN A C 1
ATOM 1042 O O . GLN A 1 127 ? 9.181 10.516 39.063 1.00 70.94 127 GLN A O 1
ATOM 1047 N N . GLU A 1 128 ? 9.163 9.899 36.902 1.00 75.94 128 GLU A N 1
ATOM 1048 C CA . GLU A 1 128 ? 10.501 9.286 36.899 1.00 75.94 128 GLU A CA 1
ATOM 1049 C C . GLU A 1 128 ? 11.578 10.299 37.317 1.00 75.94 128 GLU A C 1
ATOM 1051 O O . GLU A 1 128 ? 12.487 9.970 38.076 1.00 75.94 128 GLU A O 1
ATOM 1056 N N . ARG A 1 129 ? 11.443 11.564 36.894 1.00 75.44 129 ARG A N 1
ATOM 1057 C CA . ARG A 1 129 ? 12.340 12.647 37.316 1.00 75.44 129 ARG A CA 1
ATOM 1058 C C . ARG A 1 129 ? 12.204 12.973 38.805 1.00 75.44 129 ARG A C 1
ATOM 1060 O O . ARG A 1 129 ? 13.215 13.116 39.474 1.00 75.44 129 ARG A O 1
ATOM 1067 N N . ARG A 1 130 ? 10.982 13.040 39.347 1.00 73.75 130 ARG A N 1
ATOM 1068 C CA . ARG A 1 130 ? 10.766 13.249 40.794 1.00 73.75 130 ARG A CA 1
ATOM 1069 C C . ARG A 1 130 ? 11.284 12.090 41.637 1.00 73.75 130 ARG A C 1
ATOM 1071 O O . ARG A 1 130 ? 11.781 12.322 42.732 1.00 73.75 130 ARG A O 1
ATOM 1078 N N . GLU A 1 131 ? 11.143 10.862 41.150 1.00 76.00 131 GLU A N 1
ATOM 1079 C CA . GLU A 1 131 ? 11.668 9.668 41.814 1.00 76.00 131 GLU A CA 1
ATOM 1080 C C . GLU A 1 131 ? 13.204 9.675 41.808 1.00 76.00 131 GLU A C 1
ATOM 1082 O O . GLU A 1 131 ? 13.809 9.414 42.844 1.00 76.00 131 GLU A O 1
ATOM 1087 N N . ALA A 1 132 ? 13.835 10.072 40.698 1.00 72.62 132 ALA A N 1
ATOM 1088 C CA . ALA A 1 132 ? 15.285 10.261 40.624 1.00 72.62 132 ALA A CA 1
ATOM 1089 C C . ALA A 1 132 ? 15.780 11.373 41.569 1.00 72.62 132 ALA A C 1
ATOM 1091 O O . ALA A 1 132 ? 16.683 11.127 42.367 1.00 72.62 132 ALA A O 1
ATOM 1092 N N . ASP A 1 133 ? 15.133 12.544 41.554 1.00 78.31 133 ASP A N 1
ATOM 1093 C CA . ASP A 1 133 ? 15.458 13.671 42.442 1.00 78.31 133 ASP A CA 1
ATOM 1094 C C . ASP A 1 133 ? 15.274 13.292 43.930 1.00 78.31 133 ASP A C 1
ATOM 1096 O O . ASP A 1 133 ? 15.982 13.784 44.812 1.00 78.31 133 ASP A O 1
ATOM 1100 N N . PHE A 1 134 ? 14.306 12.420 44.240 1.00 77.75 134 PHE A N 1
ATOM 1101 C CA . PHE A 1 134 ? 14.088 11.907 45.594 1.00 77.75 134 PHE A CA 1
ATOM 1102 C C . PHE A 1 134 ? 15.198 10.945 46.023 1.00 77.75 134 PHE A C 1
ATOM 1104 O O . PHE A 1 134 ? 15.699 11.069 47.139 1.00 77.75 134 PHE A O 1
ATOM 1111 N N . VAL A 1 135 ? 15.599 10.014 45.152 1.00 71.44 135 VAL A N 1
ATOM 1112 C CA . VAL A 1 135 ? 16.687 9.059 45.419 1.00 71.44 135 VAL A CA 1
ATOM 1113 C C . VAL A 1 135 ? 18.020 9.785 45.614 1.00 71.44 135 VAL A C 1
ATOM 1115 O O . VAL A 1 135 ? 18.753 9.457 46.547 1.00 71.44 135 VAL A O 1
ATOM 1118 N N . GLU A 1 136 ? 18.304 10.805 44.802 1.00 70.88 136 GLU A N 1
ATOM 1119 C CA . GLU A 1 136 ? 19.505 11.639 44.921 1.00 70.88 136 GLU A CA 1
ATOM 1120 C C . GLU A 1 136 ? 19.553 12.362 46.278 1.00 70.88 136 GLU A C 1
ATOM 1122 O O . GLU A 1 136 ? 20.512 12.206 47.035 1.00 70.88 136 GLU A O 1
ATOM 1127 N N . LYS A 1 137 ? 18.458 13.028 46.672 1.00 72.56 137 LYS A N 1
ATOM 1128 C CA . LYS A 1 137 ? 18.351 13.682 47.990 1.00 72.56 137 LYS A CA 1
ATOM 1129 C C . LYS A 1 137 ? 18.429 12.710 49.167 1.00 72.56 137 LYS A C 1
ATOM 1131 O O . LYS A 1 137 ? 18.916 13.071 50.239 1.00 72.56 137 LYS A O 1
ATOM 1136 N N . TYR A 1 138 ? 17.917 11.489 49.011 1.00 70.12 138 TYR A N 1
ATOM 1137 C CA . TYR A 1 138 ? 18.012 10.466 50.054 1.00 70.12 138 TYR A CA 1
ATOM 1138 C C . TYR A 1 138 ? 19.459 9.990 50.237 1.00 70.12 138 TYR A C 1
ATOM 1140 O O . TYR A 1 138 ? 19.892 9.790 51.370 1.00 70.12 138 TYR A O 1
ATOM 1148 N N . ALA A 1 139 ? 20.220 9.861 49.147 1.00 69.44 139 ALA A N 1
ATOM 1149 C CA . ALA A 1 139 ? 21.631 9.486 49.184 1.00 69.44 139 ALA A CA 1
ATOM 1150 C C . ALA A 1 139 ? 22.518 10.584 49.808 1.00 69.44 139 ALA A C 1
ATOM 1152 O O . ALA A 1 139 ? 23.381 10.275 50.631 1.00 69.44 139 ALA A O 1
ATOM 1153 N N . GLU A 1 140 ? 22.268 11.860 49.499 1.00 67.62 140 GLU A N 1
ATOM 1154 C CA . GLU A 1 140 ? 22.994 13.001 50.089 1.00 67.62 140 GLU A CA 1
ATOM 1155 C C . GLU A 1 140 ? 22.790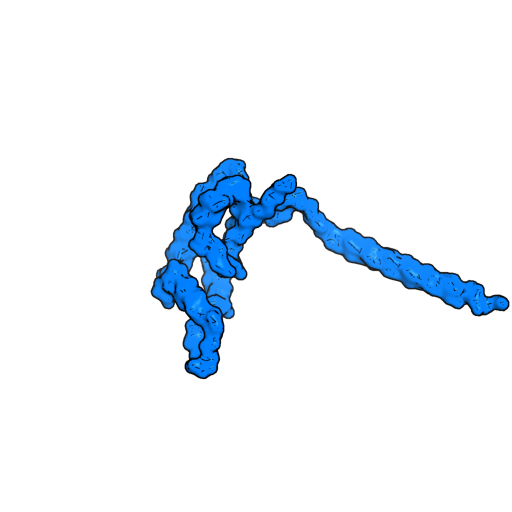 13.117 51.611 1.00 67.62 140 GLU A C 1
ATOM 1157 O O . GLU A 1 140 ? 23.741 13.362 52.361 1.00 67.62 140 GLU A O 1
ATOM 1162 N N . ASN A 1 141 ? 21.565 12.871 52.089 1.00 63.03 141 ASN A N 1
ATOM 1163 C CA . ASN A 1 141 ? 21.236 12.909 53.520 1.00 63.03 141 ASN A CA 1
ATOM 1164 C C . ASN A 1 141 ? 21.793 11.708 54.308 1.00 63.03 141 ASN A C 1
ATOM 1166 O O . ASN A 1 141 ? 22.033 11.814 55.509 1.00 63.03 141 ASN A O 1
ATOM 1170 N N . GLN A 1 142 ? 22.022 10.565 53.654 1.00 59.03 142 GLN A N 1
ATOM 1171 C CA . GLN A 1 142 ? 22.664 9.393 54.269 1.00 59.03 142 GLN A CA 1
ATOM 1172 C C . GLN A 1 142 ? 24.196 9.542 54.325 1.00 59.03 142 GLN A C 1
ATOM 1174 O O . GLN A 1 142 ? 24.831 9.017 55.236 1.00 59.03 142 GLN A O 1
ATOM 1179 N N . GLY A 1 143 ? 24.798 10.305 53.404 1.00 55.41 143 GLY A N 1
ATOM 1180 C CA . GLY A 1 143 ? 26.232 10.625 53.419 1.00 55.41 143 GLY A CA 1
ATOM 1181 C C . GLY A 1 143 ? 26.650 11.637 54.496 1.00 55.41 143 GLY A C 1
ATOM 1182 O O . GLY A 1 143 ? 27.828 11.725 54.832 1.00 55.41 143 GLY A O 1
ATOM 1183 N N . THR A 1 144 ? 25.702 12.383 55.070 1.00 53.06 144 THR A N 1
ATOM 1184 C CA . THR A 1 144 ? 25.961 13.414 56.092 1.00 53.06 144 THR A CA 1
ATOM 1185 C C . THR A 1 144 ? 25.792 12.929 57.538 1.00 53.06 144 THR A C 1
ATOM 1187 O O . THR A 1 144 ? 26.229 13.621 58.452 1.00 53.06 144 THR A O 1
ATOM 1190 N N . GLN A 1 145 ? 25.242 11.731 57.777 1.00 49.41 145 GLN A N 1
ATOM 1191 C CA . GLN A 1 145 ? 25.118 11.145 59.128 1.00 49.41 145 GLN A CA 1
ATOM 1192 C C . GLN A 1 145 ? 26.305 10.255 59.554 1.00 49.41 145 GLN A C 1
ATOM 1194 O O . GLN A 1 145 ? 26.262 9.649 60.620 1.00 49.41 145 GLN A O 1
ATOM 1199 N N . GLY A 1 146 ? 27.377 10.192 58.757 1.00 48.78 146 GLY A N 1
ATOM 1200 C CA . GLY A 1 146 ? 28.561 9.360 59.017 1.00 48.78 146 GLY A CA 1
ATOM 1201 C C . GLY A 1 146 ? 29.824 10.113 59.445 1.00 48.78 146 GLY A C 1
ATOM 1202 O O . GLY A 1 146 ? 30.912 9.610 59.194 1.00 48.78 146 GLY A O 1
ATOM 1203 N N . ASN A 1 147 ? 29.711 11.315 60.019 1.00 45.75 147 ASN A N 1
ATOM 1204 C CA . ASN A 1 147 ? 30.857 12.056 60.562 1.00 45.75 147 ASN A CA 1
ATOM 1205 C C . ASN A 1 147 ? 30.443 12.861 61.812 1.00 45.75 147 ASN A C 1
ATOM 1207 O O . ASN A 1 147 ? 30.261 14.077 61.752 1.00 45.75 147 ASN A O 1
ATOM 1211 N N . ILE A 1 148 ? 30.264 12.162 62.937 1.00 42.53 148 ILE A N 1
ATOM 1212 C CA . ILE A 1 148 ? 30.385 12.707 64.300 1.00 42.53 148 ILE A CA 1
ATOM 1213 C C . ILE A 1 148 ? 31.187 11.696 65.114 1.00 42.53 148 ILE A C 1
ATOM 1215 O O . ILE A 1 148 ? 30.840 10.496 65.032 1.00 42.53 148 ILE A O 1
#

Sequence (148 aa):
MGRPPLLVRSSLRLPPSLFPTALAEAYPTTPIILTTRSFDSWASSKRDTLIHAHLPRDEFRKSPMEGLANAYHSVCWDNDFEKNGEAYFQRHHEEVRVFRTDGRKFPDRFVRFLGAEVPNYKKKVEQERREADFVEKYAENQGTQGNI

InterPro domains:
  IPR027417 P-loop containing nucleoside triphosphate hydrolase [G3DSA:3.40.50.300] (8-143)
  IPR040632 Sulfotransferase, S. mansonii-type [PF17784] (13-99)

Mean predicted aligned error: 14.9 Å

pLDDT: mean 70.74, std 14.84, range [34.94, 91.94]

Radius of gyration: 24.42 Å; Cα contacts (8 Å, |Δi|>4): 88; chains: 1; bounding box: 52×28×80 Å

Solvent-accessible surface area (backbone atoms only — not comparable to full-atom values): 9117 Å² total; per-residue (Å²): 135,83,81,80,62,49,76,38,41,77,81,83,53,87,70,68,51,80,38,57,65,62,51,46,66,79,36,74,84,49,33,46,39,71,64,85,76,57,66,66,66,50,49,52,57,38,46,77,41,63,50,54,70,66,47,90,60,64,91,90,62,79,55,96,56,46,67,59,52,53,51,50,38,41,75,53,22,68,69,35,51,90,81,28,38,63,62,35,53,51,52,53,55,50,63,56,54,70,61,62,44,102,77,24,61,66,61,98,46,78,54,79,67,72,80,46,80,74,79,60,59,67,60,51,54,53,48,54,48,51,52,48,57,49,54,52,55,53,52,57,60,60,66,65,74,76,79,128

Secondary structure (DSSP, 8-state):
-PPPPEEE-TTT-TTGGG-HHHHHHH-TTS-EEE----HHHHHHHHIIIIIHHHS---TT---TTHHHHHHHHHHHHTT-HHHHHHHHHHHHHHHHHHT--TTS---SSHHHHSSPPPP-HHHHHHHHHHHHHHHHHHHHHHHSSS--

Organism: NCBI:txid1209917